Protein AF-A0ABD1E8Z6-F1 (afdb_monomer_lite)

Structure (mmCIF, N/CA/C/O backbone):
data_AF-A0ABD1E8Z6-F1
#
_entry.id   AF-A0ABD1E8Z6-F1
#
loop_
_atom_site.group_PDB
_atom_site.id
_atom_site.type_symbol
_atom_site.label_atom_id
_atom_site.label_alt_id
_atom_site.label_comp_id
_atom_site.label_asym_id
_atom_site.label_entity_id
_atom_site.label_seq_id
_atom_site.pdbx_PDB_ins_code
_atom_site.Cartn_x
_atom_site.Cartn_y
_atom_site.Cartn_z
_atom_site.occupancy
_atom_site.B_iso_or_equiv
_atom_site.auth_seq_id
_atom_site.auth_comp_id
_atom_site.auth_asym_id
_atom_site.auth_atom_id
_atom_site.pdbx_PDB_model_num
ATOM 1 N N . MET A 1 1 ? 52.834 -21.855 -64.827 1.00 45.47 1 MET A N 1
ATOM 2 C CA . MET A 1 1 ? 51.476 -21.610 -65.352 1.00 45.47 1 MET A CA 1
ATOM 3 C C . MET A 1 1 ? 50.946 -22.934 -65.862 1.00 45.47 1 MET A C 1
ATOM 5 O O . MET A 1 1 ? 51.577 -23.510 -66.739 1.00 45.47 1 MET A O 1
ATOM 9 N N . ASP A 1 2 ? 49.875 -23.459 -65.272 1.00 60.38 2 ASP A N 1
ATOM 10 C CA . ASP A 1 2 ? 49.146 -24.577 -65.870 1.00 60.38 2 ASP A CA 1
ATOM 11 C C . ASP A 1 2 ? 48.240 -24.052 -66.997 1.00 60.38 2 ASP A C 1
ATOM 13 O O . ASP A 1 2 ? 47.971 -22.852 -67.097 1.00 60.38 2 ASP A O 1
ATOM 17 N N . LYS A 1 3 ? 47.804 -24.939 -67.897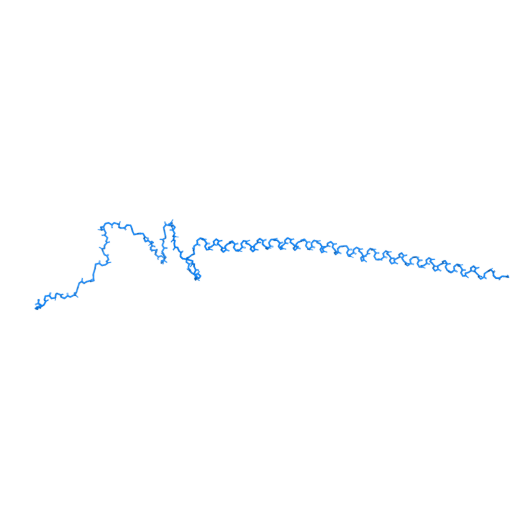 1.00 55.09 3 LYS A N 1
ATOM 18 C CA . LYS A 1 3 ? 47.083 -24.590 -69.138 1.00 55.09 3 LYS A CA 1
ATOM 19 C C . LYS A 1 3 ? 45.692 -23.956 -68.920 1.00 55.09 3 LYS A C 1
ATOM 21 O O . LYS A 1 3 ? 44.982 -23.732 -69.893 1.00 55.09 3 LYS A O 1
ATOM 26 N N . PHE A 1 4 ? 45.322 -23.636 -67.678 1.00 59.12 4 PHE A N 1
ATOM 27 C CA . PHE A 1 4 ? 44.092 -22.923 -67.318 1.00 59.12 4 PHE A CA 1
ATOM 28 C C . PHE A 1 4 ? 44.332 -21.629 -66.530 1.00 59.12 4 PHE A C 1
ATOM 30 O O . PHE A 1 4 ? 43.375 -21.028 -66.047 1.00 59.12 4 PHE A O 1
ATOM 37 N N . GLY A 1 5 ? 45.583 -21.168 -66.418 1.00 53.75 5 GLY A N 1
ATOM 38 C CA . GLY A 1 5 ? 45.885 -19.820 -65.936 1.00 53.75 5 GLY A CA 1
ATOM 39 C C . GLY A 1 5 ? 45.387 -19.519 -64.520 1.00 53.75 5 GLY A C 1
ATOM 40 O O . GLY A 1 5 ? 45.146 -18.356 -64.202 1.00 53.75 5 GLY A O 1
ATOM 41 N N . ARG A 1 6 ? 45.227 -20.527 -63.654 1.00 60.25 6 ARG A N 1
ATOM 42 C CA . ARG A 1 6 ? 44.850 -20.294 -62.256 1.00 60.25 6 ARG A CA 1
ATOM 43 C C . ARG A 1 6 ? 46.112 -20.209 -61.408 1.00 60.25 6 ARG A C 1
ATOM 45 O O . ARG A 1 6 ? 46.718 -21.214 -61.058 1.00 60.25 6 ARG A O 1
ATOM 52 N N . SER A 1 7 ? 46.519 -18.987 -61.076 1.00 56.97 7 SER A N 1
ATOM 53 C CA . SER A 1 7 ? 47.510 -18.748 -60.026 1.00 56.97 7 SER A CA 1
ATOM 54 C C . SER A 1 7 ? 46.963 -19.233 -58.680 1.00 56.97 7 SER A C 1
ATOM 56 O O . SER A 1 7 ? 45.848 -18.873 -58.300 1.00 56.97 7 SER A O 1
ATOM 58 N N . SER A 1 8 ? 47.754 -20.036 -57.972 1.00 56.75 8 SER A N 1
ATOM 59 C CA . SER A 1 8 ? 47.494 -20.576 -56.637 1.00 56.75 8 SER A CA 1
ATOM 60 C C . SER A 1 8 ? 46.891 -19.529 -55.688 1.00 56.75 8 SER A C 1
ATOM 62 O O . SER A 1 8 ? 47.470 -18.468 -55.463 1.00 56.75 8 SER A O 1
ATOM 64 N N . LEU A 1 9 ? 45.725 -19.833 -55.112 1.00 52.41 9 LEU A N 1
ATOM 65 C CA . LEU A 1 9 ? 45.072 -19.044 -54.063 1.00 52.41 9 LEU A CA 1
ATOM 66 C C . LEU A 1 9 ? 45.880 -19.135 -52.757 1.00 52.41 9 LEU A C 1
ATOM 68 O O . LEU A 1 9 ? 45.518 -19.875 -51.849 1.00 52.41 9 LEU A O 1
ATOM 72 N N . SER A 1 10 ? 46.978 -18.389 -52.645 1.00 56.78 10 SER A N 1
ATOM 73 C CA . SER A 1 10 ? 47.757 -18.292 -51.400 1.00 56.78 10 SER A CA 1
ATOM 74 C C . SER A 1 10 ? 47.937 -16.859 -50.890 1.00 56.78 10 SER A C 1
ATOM 76 O O . SER A 1 10 ? 48.903 -16.577 -50.187 1.00 56.78 10 SER A O 1
ATOM 78 N N . SER A 1 11 ? 47.034 -15.917 -51.199 1.00 54.50 11 SER A N 1
ATOM 79 C CA . SER A 1 11 ? 47.189 -14.525 -50.715 1.00 54.50 11 SER A CA 1
ATOM 80 C C . SER A 1 11 ? 45.908 -13.758 -50.360 1.00 54.50 11 SER A C 1
ATOM 82 O O . SER A 1 11 ? 45.947 -12.538 -50.257 1.00 54.50 11 SER A O 1
ATOM 84 N N . VAL A 1 12 ? 44.771 -14.413 -50.097 1.00 56.03 12 VAL A N 1
ATOM 85 C CA . VAL A 1 12 ? 43.527 -13.673 -49.759 1.00 56.03 12 VAL A CA 1
ATOM 86 C C . VAL A 1 12 ? 43.432 -13.254 -48.279 1.00 56.03 12 VAL A C 1
ATOM 88 O O . VAL A 1 12 ? 42.499 -12.559 -47.889 1.00 56.03 12 VAL A O 1
ATOM 91 N N . ASN A 1 13 ? 44.413 -13.570 -47.431 1.00 56.59 13 ASN A N 1
ATOM 92 C CA . ASN A 1 13 ? 44.357 -13.190 -46.018 1.00 56.59 13 ASN A CA 1
ATOM 93 C C . ASN A 1 13 ? 45.409 -12.143 -45.646 1.00 56.59 13 ASN A C 1
ATOM 95 O O . ASN A 1 13 ? 46.430 -12.513 -45.084 1.00 56.59 13 ASN A O 1
ATOM 99 N N . ASN A 1 14 ? 45.162 -10.860 -45.952 1.00 50.03 14 ASN A N 1
ATOM 100 C CA . ASN A 1 14 ? 45.800 -9.744 -45.223 1.00 50.03 14 ASN A CA 1
ATOM 101 C C . ASN A 1 14 ? 45.118 -8.359 -45.332 1.00 50.03 14 ASN A C 1
ATOM 103 O O . ASN A 1 14 ? 45.568 -7.425 -44.678 1.00 50.03 14 ASN A O 1
ATOM 107 N N . ASN A 1 15 ? 43.999 -8.191 -46.054 1.00 53.03 15 ASN A N 1
ATOM 108 C CA . ASN A 1 15 ? 43.434 -6.847 -46.301 1.00 53.03 15 ASN A CA 1
ATOM 109 C C . ASN A 1 15 ? 42.216 -6.427 -45.456 1.00 53.03 15 ASN A C 1
ATOM 111 O O . ASN A 1 15 ? 41.642 -5.374 -45.710 1.00 53.03 15 ASN A O 1
ATOM 115 N N . ARG A 1 16 ? 41.828 -7.169 -44.410 1.00 54.94 16 ARG A N 1
ATOM 116 C CA . ARG A 1 16 ? 40.722 -6.748 -43.516 1.00 54.94 16 ARG A CA 1
ATOM 117 C C . ARG A 1 16 ? 41.146 -5.970 -42.263 1.00 54.94 16 ARG A C 1
ATOM 119 O O . ARG A 1 16 ? 40.305 -5.728 -41.407 1.00 54.94 16 ARG A O 1
ATOM 126 N N . ARG A 1 17 ? 42.418 -5.566 -42.135 1.00 54.47 17 ARG A N 1
ATOM 127 C CA . ARG A 1 17 ? 42.904 -4.811 -40.956 1.00 54.47 17 ARG A CA 1
ATOM 128 C C . ARG A 1 17 ? 43.643 -3.497 -41.252 1.00 54.47 17 ARG A C 1
ATOM 130 O O . ARG A 1 17 ? 44.177 -2.916 -40.320 1.00 54.47 17 ARG A O 1
ATOM 137 N N . ASN A 1 18 ? 43.658 -3.003 -42.494 1.00 52.00 18 ASN A N 1
ATOM 138 C CA . ASN A 1 18 ? 44.360 -1.756 -42.850 1.00 52.00 18 ASN A CA 1
ATOM 139 C C . ASN A 1 18 ? 43.566 -0.848 -43.806 1.00 52.00 18 ASN A C 1
ATOM 141 O O . ASN A 1 18 ? 44.107 -0.305 -44.761 1.00 52.00 18 ASN A O 1
ATOM 145 N N . ILE A 1 19 ? 42.279 -0.628 -43.525 1.00 55.06 19 ILE A N 1
ATOM 146 C CA . ILE A 1 19 ? 41.528 0.493 -44.114 1.00 55.06 19 ILE A CA 1
ATOM 147 C C . ILE A 1 19 ? 41.508 1.639 -43.094 1.00 55.06 19 ILE A C 1
ATOM 149 O O . ILE A 1 19 ? 40.468 2.024 -42.570 1.00 55.06 19 ILE A O 1
ATOM 153 N N . LYS A 1 20 ? 42.691 2.154 -42.748 1.00 53.50 20 LYS A N 1
ATOM 154 C CA . LYS A 1 20 ? 42.808 3.494 -42.167 1.00 53.50 20 LYS A CA 1
ATOM 155 C C . LYS A 1 20 ? 43.024 4.451 -43.337 1.00 53.50 20 LYS A C 1
ATOM 157 O O . LYS A 1 20 ? 44.016 4.317 -44.041 1.00 53.50 20 LYS A O 1
ATOM 162 N N . SER A 1 21 ? 42.114 5.417 -43.482 1.00 59.81 21 SER A N 1
ATOM 163 C CA . SER A 1 21 ? 42.208 6.602 -44.349 1.00 59.81 21 SER A CA 1
ATOM 164 C C . SER A 1 21 ? 41.889 6.428 -45.840 1.00 59.81 21 SER A C 1
ATOM 166 O O . SER A 1 21 ? 42.813 6.402 -46.640 1.00 59.81 21 SER A O 1
ATOM 168 N N . VAL A 1 22 ? 40.601 6.484 -46.215 1.00 48.91 22 VAL A N 1
ATOM 169 C CA . VAL A 1 22 ? 40.095 7.415 -47.254 1.00 48.91 22 VAL A CA 1
ATOM 170 C C . VAL A 1 22 ? 38.607 7.676 -46.944 1.00 48.91 22 VAL A C 1
ATOM 172 O O . VAL A 1 22 ? 37.793 6.769 -47.063 1.00 48.91 22 VAL A O 1
ATOM 175 N N . TYR A 1 23 ? 38.276 8.896 -46.509 1.00 47.94 23 TYR A N 1
ATOM 176 C CA . TYR A 1 23 ? 36.991 9.336 -45.931 1.00 47.94 23 TYR A CA 1
ATOM 177 C C . TYR A 1 23 ? 36.655 8.678 -44.586 1.00 47.94 23 TYR A C 1
ATOM 179 O O . TYR A 1 23 ? 36.323 7.499 -44.506 1.00 47.94 23 TYR A O 1
ATOM 187 N N . ALA A 1 24 ? 36.702 9.458 -43.503 1.00 53.75 24 ALA A N 1
ATOM 188 C CA . ALA A 1 24 ? 35.975 9.097 -42.296 1.00 53.75 24 ALA A CA 1
ATOM 189 C C . ALA A 1 24 ? 34.491 9.071 -42.677 1.00 53.75 24 ALA A C 1
ATOM 191 O O . ALA A 1 24 ? 33.850 10.115 -42.725 1.00 53.75 24 ALA A O 1
ATOM 192 N N . ILE A 1 25 ? 33.968 7.903 -43.049 1.00 55.91 25 ILE A N 1
ATOM 193 C CA . ILE A 1 25 ? 32.528 7.698 -43.117 1.00 55.91 25 ILE A CA 1
ATOM 194 C C . ILE A 1 25 ? 32.081 7.882 -41.668 1.00 55.91 25 ILE A C 1
ATOM 196 O O . ILE A 1 25 ? 32.515 7.084 -40.834 1.00 55.91 25 ILE A O 1
ATOM 200 N N . PRO A 1 26 ? 31.306 8.925 -41.318 1.00 56.44 26 PRO A N 1
ATOM 201 C CA . PRO A 1 26 ? 30.710 8.984 -39.999 1.00 56.44 26 PRO A CA 1
ATOM 202 C C . PRO A 1 26 ? 29.811 7.759 -39.898 1.00 56.44 26 PRO A C 1
ATOM 204 O O . PRO A 1 26 ? 28.753 7.671 -40.522 1.00 56.44 26 PRO A O 1
ATOM 207 N N . THR A 1 27 ? 30.287 6.741 -39.197 1.00 59.34 27 THR A N 1
ATOM 208 C CA . THR A 1 27 ? 29.482 5.572 -38.927 1.00 59.34 27 THR A CA 1
ATOM 209 C C . THR A 1 27 ? 28.486 6.020 -37.869 1.00 59.34 27 THR A C 1
ATOM 211 O O . THR A 1 27 ? 28.872 6.361 -36.753 1.00 59.34 27 THR A O 1
ATOM 214 N N . ASN A 1 28 ? 27.192 6.028 -38.201 1.00 69.44 28 ASN A N 1
ATOM 215 C CA . ASN A 1 28 ? 26.099 6.215 -37.233 1.00 69.44 28 ASN A CA 1
ATOM 216 C C . ASN A 1 28 ? 25.970 4.995 -36.294 1.00 69.44 28 ASN A C 1
ATOM 218 O O . ASN A 1 28 ? 24.876 4.557 -35.951 1.00 69.44 28 ASN A O 1
ATOM 222 N N . THR A 1 29 ? 27.099 4.401 -35.931 1.00 76.00 29 THR A N 1
ATOM 223 C CA . THR A 1 29 ? 27.234 3.231 -35.082 1.00 76.00 29 THR A CA 1
ATOM 224 C C . THR A 1 29 ? 27.542 3.689 -33.667 1.00 76.00 29 THR A C 1
ATOM 226 O O . THR A 1 29 ? 28.196 4.713 -33.461 1.00 76.00 29 THR A O 1
ATOM 229 N N . LEU A 1 30 ? 27.092 2.908 -32.693 1.00 86.00 30 LEU A N 1
ATOM 230 C CA . LEU A 1 30 ? 27.535 3.051 -31.311 1.00 86.00 30 LEU A CA 1
ATOM 231 C C . LEU A 1 30 ? 29.013 2.653 -31.224 1.00 86.00 30 LEU A C 1
ATOM 233 O O . LEU A 1 30 ? 29.443 1.732 -31.930 1.00 86.00 30 LEU A O 1
ATOM 237 N N . SER A 1 31 ? 29.790 3.343 -30.393 1.00 87.69 31 SER A N 1
ATOM 238 C CA . SER A 1 31 ? 31.159 2.920 -30.100 1.00 87.69 31 SER A CA 1
ATOM 239 C C . SER A 1 31 ? 31.125 1.695 -29.183 1.00 87.69 31 SER A C 1
ATOM 241 O O . SER A 1 31 ? 30.151 1.458 -28.473 1.00 87.69 31 SER A O 1
ATOM 243 N N . TYR A 1 32 ? 32.148 0.845 -29.253 1.00 87.31 32 TYR A N 1
ATOM 244 C CA . TYR A 1 32 ? 32.263 -0.337 -28.397 1.00 87.31 32 TYR A CA 1
ATOM 245 C C . TYR A 1 32 ? 33.355 -0.077 -27.365 1.00 87.31 32 TYR A C 1
ATOM 247 O O . TYR A 1 32 ? 34.516 0.113 -27.730 1.00 87.31 32 TYR A O 1
ATOM 255 N N . GLY A 1 33 ? 32.968 -0.015 -26.095 1.00 85.06 33 GLY A N 1
ATOM 256 C CA . GLY A 1 33 ? 33.867 0.255 -24.985 1.00 85.06 33 GLY A CA 1
ATOM 257 C C . GLY A 1 33 ? 34.757 -0.941 -24.653 1.00 85.06 33 GLY A C 1
ATOM 258 O O . GLY A 1 33 ? 34.396 -2.099 -24.867 1.00 85.06 33 GLY A O 1
ATOM 259 N N . GLU A 1 34 ? 35.917 -0.668 -24.053 1.00 88.19 34 GLU A N 1
ATOM 260 C CA . GLU A 1 34 ? 36.848 -1.703 -23.565 1.00 88.19 34 GLU A CA 1
ATOM 261 C C . GLU A 1 34 ? 36.229 -2.597 -22.472 1.00 88.19 34 GLU A C 1
ATOM 263 O O . GLU A 1 34 ? 36.693 -3.706 -22.222 1.00 88.19 34 GLU A O 1
ATOM 268 N N . ASN A 1 35 ? 35.138 -2.137 -21.858 1.00 88.38 35 ASN A N 1
ATOM 269 C CA . ASN A 1 35 ? 34.326 -2.860 -20.880 1.00 88.38 35 ASN A CA 1
ATOM 270 C C . ASN A 1 35 ? 33.317 -3.847 -21.504 1.00 88.38 35 ASN A C 1
ATOM 272 O O . ASN A 1 35 ? 32.580 -4.502 -20.770 1.00 88.38 35 ASN A O 1
ATOM 276 N N . GLY A 1 36 ? 33.267 -3.951 -22.835 1.00 89.81 36 GLY A N 1
ATOM 277 C CA . GLY A 1 36 ? 32.372 -4.857 -23.551 1.00 89.81 36 GLY A CA 1
ATOM 278 C C . GLY A 1 36 ? 30.951 -4.332 -23.776 1.00 89.81 36 GLY A C 1
ATOM 279 O O . GLY A 1 36 ? 30.091 -5.091 -24.222 1.00 89.81 36 GLY A O 1
ATOM 280 N N . TYR A 1 37 ? 30.690 -3.055 -23.485 1.00 90.88 37 TYR A N 1
ATOM 281 C CA . TYR A 1 37 ? 29.389 -2.420 -23.704 1.00 90.88 37 TYR A CA 1
ATOM 282 C C . TYR A 1 37 ? 29.411 -1.487 -24.916 1.00 90.88 37 TYR A C 1
ATOM 284 O O . TYR A 1 37 ? 30.445 -0.924 -25.272 1.00 90.88 37 TYR A O 1
ATOM 292 N N . TYR A 1 38 ? 28.248 -1.289 -25.535 1.00 91.69 38 TYR A N 1
ATOM 293 C CA . TYR A 1 38 ? 28.071 -0.230 -26.525 1.00 91.69 38 TYR A CA 1
ATOM 294 C C . TYR A 1 38 ? 27.870 1.118 -25.825 1.00 91.69 38 TYR A C 1
ATOM 296 O O . TYR A 1 38 ? 27.034 1.228 -24.928 1.00 91.69 38 TYR A O 1
ATOM 304 N N . ASP A 1 39 ? 28.609 2.134 -26.257 1.00 89.69 39 ASP A N 1
ATOM 305 C CA . ASP A 1 39 ? 28.517 3.506 -25.775 1.00 89.69 39 ASP A CA 1
ATOM 306 C C . ASP A 1 39 ? 27.742 4.370 -26.785 1.00 89.69 39 ASP A C 1
ATOM 308 O O . ASP A 1 39 ? 28.006 4.379 -27.993 1.00 89.69 39 ASP A O 1
ATOM 312 N N . ALA A 1 40 ? 26.731 5.074 -26.275 1.00 90.25 40 ALA A N 1
ATOM 313 C CA . ALA A 1 40 ? 25.916 6.006 -27.043 1.00 90.25 40 ALA A CA 1
ATOM 314 C C . ALA A 1 40 ? 26.523 7.412 -27.119 1.00 90.25 40 ALA A C 1
ATOM 316 O O . ALA A 1 40 ? 25.980 8.262 -27.821 1.00 90.25 40 ALA A O 1
ATOM 317 N N . GLU A 1 41 ? 27.630 7.676 -26.421 1.00 90.44 41 GLU A N 1
ATOM 318 C CA . GLU A 1 41 ? 28.337 8.960 -26.407 1.00 90.44 41 GLU A CA 1
ATOM 319 C C . GLU A 1 41 ? 27.383 10.121 -26.090 1.00 90.44 41 GLU A C 1
ATOM 321 O O . GLU A 1 41 ? 27.350 11.144 -26.774 1.00 90.44 41 GLU A O 1
ATOM 326 N N . ASN A 1 42 ? 26.547 9.920 -25.062 1.00 90.69 42 ASN A N 1
ATOM 327 C CA . ASN A 1 42 ? 25.522 10.867 -24.610 1.00 90.69 42 ASN A CA 1
ATOM 328 C C . ASN A 1 42 ? 24.442 11.207 -25.666 1.00 90.69 42 ASN A C 1
ATOM 330 O O . ASN A 1 42 ? 23.788 12.249 -25.591 1.00 90.69 42 ASN A O 1
ATOM 334 N N . ARG A 1 43 ? 24.236 10.337 -26.662 1.00 89.81 43 ARG A N 1
ATOM 335 C CA . ARG A 1 43 ? 23.153 10.455 -27.648 1.00 89.81 43 ARG A CA 1
ATOM 336 C C . ARG A 1 43 ? 21.922 9.673 -27.200 1.00 89.81 43 ARG A C 1
ATOM 338 O O . ARG A 1 43 ? 22.020 8.621 -26.571 1.00 89.81 43 ARG A O 1
ATOM 345 N N . SER A 1 44 ? 20.744 10.173 -27.560 1.00 93.12 44 SER A N 1
ATOM 346 C CA . SER A 1 44 ? 19.491 9.450 -27.359 1.00 93.12 44 SER A CA 1
ATOM 347 C C . SER A 1 44 ? 19.396 8.242 -28.295 1.00 93.12 44 SER A C 1
ATOM 349 O O . SER A 1 44 ? 19.768 8.309 -29.466 1.00 93.12 44 SER A O 1
ATOM 351 N N . ILE A 1 45 ? 18.853 7.137 -27.780 1.00 92.25 45 ILE A N 1
ATOM 352 C CA . ILE A 1 45 ? 18.528 5.944 -28.567 1.00 92.25 45 ILE A CA 1
ATOM 353 C C . ILE A 1 45 ? 17.014 5.930 -28.777 1.00 92.25 45 ILE A C 1
ATOM 355 O O . ILE A 1 45 ? 16.244 5.858 -27.819 1.00 92.25 45 ILE A O 1
ATOM 359 N N . CYS A 1 46 ? 16.582 6.037 -30.031 1.00 92.50 46 CYS A N 1
ATOM 360 C CA . CYS A 1 46 ? 15.172 6.041 -30.415 1.00 92.50 46 CYS A CA 1
ATOM 361 C C . CYS A 1 46 ? 14.757 4.718 -31.079 1.00 92.50 46 CYS A C 1
ATOM 363 O O . CYS A 1 46 ? 15.596 3.886 -31.417 1.00 92.50 46 CYS A O 1
ATOM 365 N N . ASN A 1 47 ? 13.443 4.531 -31.263 1.00 94.56 47 ASN A N 1
ATOM 366 C CA . ASN A 1 47 ? 12.840 3.358 -31.915 1.00 94.56 47 ASN A CA 1
ATOM 367 C C . ASN A 1 47 ? 13.155 2.009 -31.241 1.00 94.56 47 ASN A C 1
ATOM 369 O O . ASN A 1 47 ? 13.199 0.972 -31.903 1.00 94.56 47 ASN A O 1
ATOM 373 N N . LEU A 1 48 ? 13.357 2.010 -29.921 1.00 96.00 48 LEU A N 1
ATOM 374 C CA . LEU A 1 48 ? 13.405 0.777 -29.141 1.00 96.00 48 LEU A CA 1
ATOM 375 C C . LEU A 1 48 ? 12.023 0.116 -29.136 1.00 96.00 48 LEU A C 1
ATOM 377 O O . LEU A 1 48 ? 11.000 0.790 -29.001 1.00 96.00 48 LEU A O 1
ATOM 381 N N . LYS A 1 49 ? 12.002 -1.209 -29.274 1.00 96.81 49 LYS A N 1
ATOM 382 C CA . LYS A 1 49 ? 10.794 -2.002 -29.047 1.00 96.81 49 LYS A CA 1
ATOM 383 C C . LYS A 1 49 ? 10.504 -2.071 -27.545 1.00 96.81 49 LYS A C 1
ATOM 385 O O . LYS A 1 49 ? 11.417 -1.955 -26.732 1.00 96.81 49 LYS A O 1
ATOM 390 N N . GLU A 1 50 ? 9.241 -2.291 -27.196 1.00 96.31 50 GLU A N 1
ATOM 391 C CA . GLU A 1 50 ? 8.843 -2.601 -25.823 1.00 96.31 50 GLU A CA 1
ATOM 392 C C . GLU A 1 50 ? 9.629 -3.809 -25.273 1.00 96.31 50 GLU A C 1
ATOM 394 O O . GLU A 1 50 ? 9.776 -4.809 -25.992 1.00 96.31 50 GLU A O 1
ATOM 399 N N . PRO A 1 51 ? 10.138 -3.725 -24.030 1.00 97.69 51 PRO A N 1
ATOM 400 C CA . PRO A 1 51 ? 10.931 -4.787 -23.426 1.00 97.69 51 PRO A CA 1
ATOM 401 C C . PRO A 1 51 ? 10.062 -6.022 -23.146 1.00 97.69 51 PRO A C 1
ATOM 403 O O . PRO A 1 51 ? 8.923 -5.907 -22.691 1.00 97.69 51 PRO A O 1
ATOM 406 N N . VAL A 1 52 ? 10.603 -7.216 -23.393 1.00 97.25 52 VAL A N 1
ATOM 407 C CA . VAL A 1 52 ? 9.933 -8.506 -23.132 1.00 97.25 52 VAL A CA 1
ATOM 408 C C . VAL A 1 52 ? 10.640 -9.265 -22.011 1.00 97.25 52 VAL A C 1
ATOM 410 O O . VAL A 1 52 ? 9.997 -9.905 -21.177 1.00 97.25 52 VAL A O 1
ATOM 413 N N . HIS A 1 53 ? 11.967 -9.179 -21.961 1.00 97.44 53 HIS A N 1
ATOM 414 C CA . HIS A 1 53 ? 12.798 -9.806 -20.944 1.00 97.44 53 HIS A CA 1
ATOM 415 C C . HIS A 1 53 ? 13.357 -8.773 -19.962 1.00 97.44 53 HIS A C 1
ATOM 417 O O . HIS A 1 53 ? 13.490 -7.591 -20.264 1.00 97.44 53 HIS A O 1
ATOM 423 N N . LYS A 1 54 ? 13.731 -9.234 -18.762 1.00 95.69 54 LYS A N 1
ATOM 424 C CA . LYS A 1 54 ? 14.233 -8.368 -17.677 1.00 95.69 54 LYS A CA 1
ATOM 425 C C . LYS A 1 54 ? 15.508 -7.592 -18.036 1.00 95.69 54 LYS A C 1
ATOM 427 O O . LYS A 1 54 ? 15.806 -6.602 -17.382 1.00 95.69 54 LYS A O 1
ATOM 432 N N . SER A 1 55 ? 16.270 -8.073 -19.016 1.00 95.12 55 SER A N 1
ATOM 433 C CA . SER A 1 55 ? 17.536 -7.491 -19.470 1.00 95.12 55 SER A CA 1
ATOM 434 C C . SER A 1 55 ? 17.399 -6.605 -20.711 1.00 95.12 55 SER A C 1
ATOM 436 O O . SER A 1 55 ? 18.409 -6.120 -21.213 1.00 95.12 55 SER A O 1
ATOM 438 N N . ASP A 1 56 ? 16.187 -6.423 -21.236 1.00 97.19 56 ASP A N 1
ATOM 439 C CA . ASP A 1 56 ? 15.973 -5.613 -22.432 1.00 97.19 56 ASP A CA 1
ATOM 440 C C . ASP A 1 56 ? 16.094 -4.118 -22.108 1.00 97.19 56 ASP A C 1
ATOM 442 O O . ASP A 1 56 ? 15.658 -3.640 -21.055 1.00 97.19 56 ASP A O 1
ATOM 446 N N . ALA A 1 57 ? 16.639 -3.348 -23.052 1.00 96.19 57 ALA A N 1
ATOM 447 C CA . ALA A 1 57 ? 16.574 -1.895 -22.984 1.00 96.19 57 ALA A CA 1
ATOM 448 C C . ALA A 1 57 ? 15.105 -1.443 -23.042 1.00 96.19 57 ALA A C 1
ATOM 450 O O . ALA A 1 57 ? 14.341 -1.888 -23.895 1.00 96.19 57 ALA A O 1
ATOM 451 N N . SER A 1 58 ? 14.710 -0.554 -22.133 1.00 97.50 58 SER A N 1
ATOM 452 C CA . SER A 1 58 ? 13.325 -0.088 -22.012 1.00 97.50 58 SER A CA 1
ATOM 453 C C . SER A 1 58 ? 13.137 1.297 -22.630 1.00 97.50 58 SER A C 1
ATOM 455 O O . SER A 1 58 ? 14.015 2.156 -22.532 1.00 97.50 58 SER A O 1
ATOM 457 N N . THR A 1 59 ? 11.969 1.544 -23.228 1.00 97.69 59 THR A N 1
ATOM 458 C CA . THR A 1 59 ? 11.572 2.895 -23.651 1.00 97.69 59 THR A CA 1
ATOM 459 C C . THR A 1 59 ? 11.242 3.755 -22.426 1.00 97.69 59 THR A C 1
ATOM 461 O O . THR A 1 59 ? 10.824 3.246 -21.382 1.00 97.69 59 THR A O 1
ATOM 464 N N . LYS A 1 60 ? 11.361 5.085 -22.545 1.00 96.56 60 LYS A N 1
ATOM 465 C CA . LYS A 1 60 ? 10.889 5.999 -21.490 1.00 96.56 60 LYS A CA 1
ATOM 466 C C . LYS A 1 60 ? 9.385 5.825 -21.236 1.00 96.56 60 LYS A C 1
ATOM 468 O O . LYS A 1 60 ? 8.962 5.789 -20.088 1.00 96.56 60 LYS A O 1
ATOM 473 N N . ALA A 1 61 ? 8.599 5.669 -22.303 1.00 96.75 61 ALA A N 1
ATOM 474 C CA . ALA A 1 61 ? 7.152 5.486 -22.219 1.00 96.75 61 ALA A CA 1
ATOM 475 C C . ALA A 1 61 ? 6.768 4.234 -21.412 1.00 96.75 61 ALA A C 1
ATOM 477 O O . ALA A 1 61 ? 5.870 4.302 -20.573 1.00 96.75 61 ALA A O 1
ATOM 478 N N . TYR A 1 62 ? 7.487 3.124 -21.609 1.00 96.94 62 TYR A N 1
ATOM 479 C CA . TYR A 1 62 ? 7.308 1.910 -20.819 1.00 96.94 62 TYR A CA 1
ATOM 480 C C . TYR A 1 62 ? 7.524 2.182 -19.329 1.00 96.94 62 TYR A C 1
ATOM 482 O O . TYR A 1 62 ? 6.636 1.921 -18.516 1.00 96.94 62 TYR A O 1
ATOM 490 N N . VAL A 1 63 ? 8.671 2.767 -18.972 1.00 96.75 63 VAL A N 1
ATOM 491 C CA . VAL A 1 63 ? 9.025 3.054 -17.573 1.00 96.75 63 VAL A CA 1
ATOM 492 C C . VAL A 1 63 ? 8.028 4.025 -16.935 1.00 96.75 63 VAL A C 1
ATOM 494 O O . VAL A 1 63 ? 7.541 3.761 -15.836 1.00 96.75 63 VAL A O 1
ATOM 497 N N . ASP A 1 64 ? 7.654 5.098 -17.636 1.00 97.44 64 ASP A N 1
ATOM 498 C CA . ASP A 1 64 ? 6.667 6.074 -17.161 1.00 97.44 64 ASP A CA 1
ATOM 499 C C . ASP A 1 64 ? 5.298 5.418 -16.900 1.00 97.44 64 ASP A C 1
ATOM 501 O O . ASP A 1 64 ? 4.636 5.732 -15.909 1.00 97.44 64 ASP A O 1
ATOM 505 N N . SER A 1 65 ? 4.863 4.490 -17.762 1.00 96.31 65 SER A N 1
ATOM 506 C CA . SER A 1 65 ? 3.585 3.784 -17.587 1.00 96.31 65 SER A CA 1
ATOM 507 C C . SER A 1 65 ? 3.568 2.935 -16.312 1.00 96.31 65 SER A C 1
ATOM 509 O O . SER A 1 65 ? 2.593 2.968 -15.560 1.00 96.31 65 SER A O 1
ATOM 511 N N . LYS A 1 66 ? 4.681 2.253 -16.014 1.00 95.50 66 LYS A N 1
ATOM 512 C CA . LYS A 1 66 ? 4.848 1.467 -14.787 1.00 95.50 66 LYS A CA 1
ATOM 513 C C . LYS A 1 66 ? 4.937 2.341 -13.551 1.00 95.50 66 LYS A C 1
ATOM 515 O O . LYS A 1 66 ? 4.328 2.017 -12.535 1.00 95.50 66 LYS A O 1
ATOM 520 N N . LEU A 1 67 ? 5.599 3.489 -13.652 1.00 96.06 67 LEU A N 1
ATOM 521 C CA . LEU A 1 67 ? 5.623 4.459 -12.564 1.00 96.06 67 LEU A CA 1
ATOM 522 C C . LEU A 1 67 ? 4.220 5.009 -12.263 1.00 96.06 67 LEU A C 1
ATOM 524 O O . LEU A 1 67 ? 3.843 5.125 -11.101 1.00 96.06 67 LEU A O 1
ATOM 528 N N . LYS A 1 68 ? 3.414 5.286 -13.293 1.00 96.06 68 LYS A N 1
ATOM 529 C CA . LYS A 1 68 ? 2.029 5.749 -13.124 1.00 96.06 68 LYS A CA 1
ATOM 530 C C . LYS A 1 68 ? 1.139 4.702 -12.446 1.00 96.06 68 LYS A C 1
ATOM 532 O O . LYS A 1 68 ? 0.308 5.057 -11.612 1.00 96.06 68 LYS A O 1
ATOM 537 N N . GLU A 1 69 ? 1.303 3.423 -12.794 1.00 94.56 69 GLU A N 1
ATOM 538 C CA . GLU A 1 69 ? 0.618 2.315 -12.112 1.00 94.56 69 GLU A CA 1
ATOM 539 C C . GLU A 1 69 ? 0.959 2.296 -10.611 1.00 94.56 69 GLU A C 1
ATOM 541 O O . GLU A 1 69 ? 0.053 2.184 -9.783 1.00 94.56 69 GLU A O 1
ATOM 546 N N . LEU A 1 70 ? 2.236 2.480 -10.255 1.00 95.62 70 LEU A N 1
ATOM 547 C CA . LEU A 1 70 ? 2.690 2.538 -8.860 1.00 95.62 70 LEU A CA 1
ATOM 548 C C . LEU A 1 70 ? 2.126 3.753 -8.110 1.00 95.62 70 LEU A C 1
ATOM 550 O O . LEU A 1 70 ? 1.572 3.592 -7.025 1.00 95.62 70 LEU A O 1
ATOM 554 N N . GLN A 1 71 ? 2.157 4.941 -8.718 1.00 96.00 71 GLN A N 1
ATOM 555 C CA . GLN A 1 71 ? 1.592 6.162 -8.127 1.00 96.00 71 GLN A CA 1
ATOM 556 C C . GLN A 1 71 ? 0.098 6.023 -7.809 1.00 96.00 71 GLN A C 1
ATOM 558 O O . GLN A 1 71 ? -0.394 6.535 -6.804 1.00 96.00 71 GLN A O 1
ATOM 563 N N . HIS A 1 72 ? -0.658 5.311 -8.651 1.00 93.56 72 HIS A N 1
ATOM 564 C CA . HIS A 1 72 ? -2.076 5.058 -8.386 1.00 93.56 72 HIS A CA 1
ATOM 565 C C . HIS A 1 72 ? -2.296 4.186 -7.145 1.00 93.56 72 HIS A C 1
ATOM 567 O O . HIS A 1 72 ? -3.280 4.367 -6.426 1.00 93.56 72 HIS A O 1
ATOM 573 N N . VAL A 1 73 ? -1.391 3.239 -6.889 1.00 96.44 73 VAL A N 1
ATOM 574 C CA . VAL A 1 73 ? -1.422 2.401 -5.684 1.00 96.44 73 VAL A CA 1
ATOM 575 C C . VAL A 1 73 ? -1.062 3.224 -4.449 1.00 96.44 73 VAL A C 1
ATOM 577 O O . VAL A 1 73 ? -1.770 3.128 -3.448 1.00 96.44 73 VAL A O 1
ATOM 580 N N . GLU A 1 74 ? -0.038 4.075 -4.533 1.00 96.50 74 GLU A N 1
ATOM 581 C CA . GLU A 1 74 ? 0.356 4.987 -3.449 1.00 96.50 74 GLU A CA 1
ATOM 582 C C . GLU A 1 74 ? -0.800 5.914 -3.046 1.00 96.50 74 GLU A C 1
ATOM 584 O O . GLU A 1 74 ? -1.179 5.965 -1.879 1.00 96.50 74 GLU A O 1
ATOM 589 N N . ASN A 1 75 ? -1.479 6.534 -4.015 1.00 95.94 75 ASN A N 1
ATOM 590 C CA . ASN A 1 75 ? -2.635 7.391 -3.734 1.00 95.94 75 ASN A CA 1
ATOM 591 C C . ASN A 1 75 ? -3.780 6.646 -3.0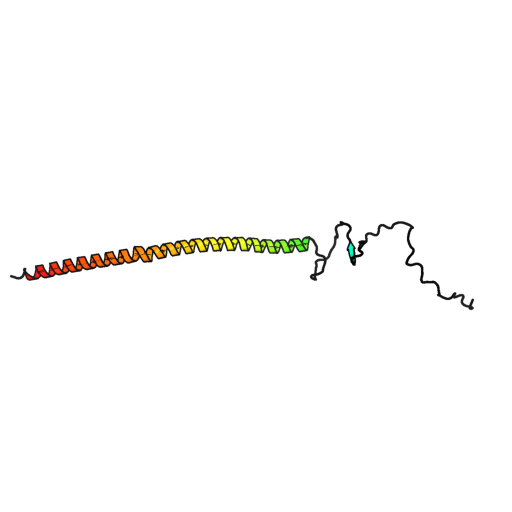21 1.00 95.94 75 ASN A C 1
ATOM 593 O O . ASN A 1 75 ? -4.460 7.208 -2.161 1.00 95.94 75 ASN A O 1
ATOM 597 N N . LYS A 1 76 ? -4.024 5.375 -3.371 1.00 96.62 76 LYS A N 1
ATOM 598 C CA . LYS A 1 76 ? -5.030 4.544 -2.684 1.00 96.62 76 LYS A CA 1
ATOM 599 C C . LYS A 1 76 ? -4.606 4.201 -1.261 1.00 96.62 76 LYS A C 1
ATOM 601 O O . LYS A 1 76 ? -5.459 4.171 -0.374 1.00 96.62 76 LYS A O 1
ATOM 606 N N . LEU A 1 77 ? -3.317 3.942 -1.052 1.00 97.88 77 LEU A N 1
ATOM 607 C CA . LEU A 1 77 ? -2.760 3.659 0.265 1.00 97.88 77 LEU A CA 1
ATOM 608 C C . LEU A 1 77 ? -2.950 4.858 1.202 1.00 97.88 77 LEU A C 1
ATOM 610 O O . LEU A 1 77 ? -3.441 4.683 2.314 1.00 97.88 77 LEU A O 1
ATOM 614 N N . ASP A 1 78 ? -2.688 6.068 0.715 1.00 97.56 78 ASP A N 1
ATOM 615 C CA . ASP A 1 78 ? -2.891 7.311 1.462 1.00 97.56 78 ASP A CA 1
ATOM 616 C C . ASP A 1 78 ? -4.349 7.519 1.900 1.00 97.56 78 ASP A C 1
ATOM 618 O O . ASP A 1 78 ? -4.629 8.008 2.998 1.00 97.56 78 ASP A O 1
ATOM 622 N N . VAL A 1 79 ? -5.315 7.189 1.036 1.00 97.38 79 VAL A N 1
ATOM 623 C CA . VAL A 1 79 ? -6.743 7.270 1.388 1.00 97.38 79 VAL A CA 1
ATOM 624 C C . VAL A 1 79 ? -7.078 6.252 2.475 1.00 97.38 79 VAL A C 1
ATOM 626 O O . VAL A 1 79 ? -7.708 6.617 3.467 1.00 97.38 79 VAL A O 1
ATOM 629 N N . LEU A 1 80 ? -6.617 5.006 2.329 1.00 98.25 80 LEU A N 1
ATOM 630 C CA . LEU A 1 80 ? -6.851 3.948 3.314 1.00 98.25 80 LEU A CA 1
ATOM 631 C C . LEU A 1 80 ? -6.261 4.297 4.683 1.00 98.25 80 LEU A C 1
ATOM 633 O O . LEU A 1 80 ? -6.938 4.123 5.693 1.00 98.25 80 LEU A O 1
ATOM 637 N N . GLN A 1 81 ? -5.045 4.841 4.722 1.00 98.44 81 GLN A N 1
ATOM 638 C CA . GLN A 1 81 ? -4.407 5.284 5.963 1.00 98.44 81 GLN A CA 1
ATOM 639 C C . GLN A 1 81 ? -5.222 6.374 6.666 1.00 98.44 81 GLN A C 1
ATOM 641 O O . GLN A 1 81 ? -5.460 6.283 7.869 1.00 98.44 81 GLN A O 1
ATOM 646 N N . ARG A 1 82 ? -5.731 7.367 5.921 1.00 98.38 82 ARG A N 1
ATOM 647 C CA . ARG A 1 82 ? -6.621 8.392 6.495 1.00 98.38 82 ARG A CA 1
ATOM 648 C C . ARG A 1 82 ? -7.904 7.784 7.053 1.00 98.38 82 ARG A C 1
ATOM 650 O O . ARG A 1 82 ? -8.337 8.174 8.133 1.00 98.38 82 ARG A O 1
ATOM 657 N N . THR A 1 83 ? -8.516 6.837 6.341 1.00 98.56 83 THR A N 1
ATOM 658 C CA . THR A 1 83 ? -9.731 6.162 6.816 1.00 98.56 83 THR A CA 1
ATOM 659 C C . THR A 1 83 ? -9.471 5.372 8.096 1.00 98.56 83 THR A C 1
ATOM 661 O O . THR A 1 83 ? -10.271 5.466 9.024 1.00 98.56 83 THR A O 1
ATOM 664 N N . ILE A 1 84 ? -8.351 4.648 8.179 1.00 98.69 84 ILE A N 1
ATOM 665 C CA . ILE A 1 84 ? -7.948 3.919 9.390 1.00 98.69 84 ILE A CA 1
ATOM 666 C C . ILE A 1 84 ? -7.789 4.881 10.563 1.00 98.69 84 ILE A C 1
ATOM 668 O O . ILE A 1 84 ? -8.417 4.665 11.593 1.00 98.69 84 ILE A O 1
ATOM 672 N N . GLN A 1 85 ? -7.072 5.991 10.379 1.00 98.69 85 GLN A N 1
ATOM 673 C CA . GLN A 1 85 ? -6.873 6.968 11.449 1.00 98.69 85 GLN A CA 1
ATOM 674 C C . GLN A 1 85 ? -8.196 7.533 11.988 1.00 98.69 85 GLN A C 1
ATOM 676 O O . GLN A 1 85 ? -8.364 7.713 13.194 1.00 98.69 85 GLN A O 1
ATOM 681 N N . ILE A 1 86 ? -9.155 7.816 11.100 1.00 98.62 86 ILE A N 1
ATOM 682 C CA . ILE A 1 86 ? -10.486 8.295 11.500 1.00 98.62 86 ILE A CA 1
ATOM 683 C C . ILE A 1 86 ? -11.225 7.221 12.307 1.00 98.62 86 ILE A C 1
ATOM 685 O O . ILE A 1 86 ? -11.844 7.542 13.322 1.00 98.62 86 ILE A O 1
ATOM 689 N N . MET A 1 87 ? -11.156 5.956 11.878 1.00 98.75 87 MET A N 1
ATOM 690 C CA . MET A 1 87 ? -11.776 4.843 12.601 1.00 98.75 87 MET A CA 1
ATOM 691 C C . MET A 1 87 ? -11.147 4.643 13.979 1.00 98.75 87 MET A C 1
ATOM 693 O O . MET A 1 87 ? -11.883 4.481 14.945 1.00 98.75 87 MET A O 1
ATOM 697 N N . GLU A 1 88 ? -9.821 4.707 14.084 1.00 98.69 88 GLU A N 1
ATOM 698 C CA . GLU A 1 88 ? -9.103 4.615 15.359 1.00 98.69 88 GLU A CA 1
ATOM 699 C C . GLU A 1 88 ? -9.563 5.706 16.328 1.00 98.69 88 GLU A C 1
ATOM 701 O O . GLU A 1 88 ? -9.986 5.402 17.440 1.00 98.69 88 GLU A O 1
ATOM 706 N N . ASN A 1 89 ? -9.609 6.963 15.876 1.00 98.50 89 ASN A N 1
ATOM 707 C CA . ASN A 1 89 ? -10.076 8.080 16.701 1.00 98.50 89 ASN A CA 1
ATOM 708 C C . ASN A 1 89 ? -11.531 7.889 17.168 1.00 98.50 89 ASN A C 1
ATOM 710 O O . ASN A 1 89 ? -11.874 8.191 18.313 1.00 98.50 89 ASN A O 1
ATOM 714 N N . HIS A 1 90 ? -12.403 7.390 16.286 1.00 98.69 90 HIS A N 1
ATOM 715 C CA . HIS A 1 90 ? -13.786 7.071 16.639 1.00 98.69 90 HIS A CA 1
ATOM 716 C C . HIS A 1 90 ? -13.878 5.944 17.672 1.00 98.69 90 HIS A C 1
ATOM 718 O O . HIS A 1 90 ? -14.666 6.059 18.611 1.00 98.69 90 HIS A O 1
ATOM 724 N N . ILE A 1 91 ? -13.085 4.881 17.518 1.00 98.69 91 ILE A N 1
ATOM 725 C CA . ILE A 1 91 ? -13.046 3.756 18.459 1.00 98.69 91 ILE A CA 1
ATOM 726 C C . ILE A 1 91 ? -12.613 4.249 19.838 1.00 98.69 91 ILE A C 1
ATOM 728 O O . ILE A 1 91 ? -13.330 4.005 20.804 1.00 98.69 91 ILE A O 1
ATOM 732 N N . THR A 1 92 ? -11.538 5.034 19.924 1.00 98.62 92 THR A N 1
ATOM 733 C CA . THR A 1 92 ? -11.076 5.608 21.195 1.00 98.62 92 THR A CA 1
ATOM 734 C C . THR A 1 92 ? -12.172 6.427 21.882 1.00 98.62 92 THR A C 1
ATOM 736 O O . THR A 1 92 ? -12.462 6.218 23.058 1.00 98.62 92 THR A O 1
ATOM 739 N N . SER A 1 93 ? -12.873 7.297 21.146 1.00 98.62 93 SER A N 1
ATOM 740 C CA . SER A 1 93 ? -13.985 8.071 21.719 1.00 98.62 93 SER A CA 1
ATOM 741 C C . SER A 1 93 ? -15.143 7.184 22.203 1.00 98.62 93 SER A C 1
ATOM 743 O O . SER A 1 93 ? -15.797 7.480 23.207 1.00 98.62 93 SER A O 1
ATOM 745 N N . MET A 1 94 ? -15.426 6.082 21.504 1.00 98.69 94 MET A N 1
ATOM 746 C CA . MET A 1 94 ? -16.439 5.119 21.937 1.00 98.69 94 MET A CA 1
ATOM 747 C C . MET A 1 94 ? -16.022 4.381 23.211 1.00 98.69 94 MET A C 1
ATOM 749 O O . MET A 1 94 ? -16.857 4.201 24.098 1.00 98.69 94 MET A O 1
ATOM 753 N N . GLU A 1 95 ? -14.755 3.990 23.320 1.00 98.38 95 GLU A N 1
ATOM 754 C CA . GLU A 1 95 ? -14.198 3.331 24.504 1.00 98.38 95 GLU A CA 1
ATOM 755 C C . GLU A 1 95 ? -14.276 4.237 25.737 1.00 98.38 95 GLU A C 1
ATOM 757 O O . GLU A 1 95 ? -14.777 3.811 26.779 1.00 98.38 95 GLU A O 1
ATOM 762 N N . GLU A 1 96 ? -13.902 5.513 25.608 1.00 98.25 96 GLU A N 1
ATOM 763 C CA . GLU A 1 96 ? -14.026 6.508 26.683 1.00 98.25 96 GLU A CA 1
ATOM 764 C C . GLU A 1 96 ? -15.477 6.656 27.162 1.00 98.25 96 GLU A C 1
ATOM 766 O O . GLU A 1 96 ? -15.766 6.668 28.364 1.00 98.25 96 GLU A O 1
ATOM 771 N N . ARG A 1 97 ? -16.429 6.719 26.222 1.00 98.44 97 ARG A N 1
ATOM 772 C CA . ARG A 1 97 ? -17.859 6.817 26.546 1.00 98.44 97 ARG A CA 1
ATOM 773 C C . ARG A 1 97 ? -18.380 5.563 27.242 1.00 98.44 97 ARG A C 1
ATOM 775 O O . ARG A 1 97 ? -19.188 5.686 28.163 1.00 98.44 97 ARG A O 1
ATOM 782 N N . LEU A 1 98 ? -17.955 4.375 26.810 1.00 98.50 98 LEU A N 1
ATOM 783 C CA . LEU A 1 98 ? -18.326 3.111 27.450 1.00 98.50 98 LEU A CA 1
ATOM 784 C C . LEU A 1 98 ? -17.774 3.032 28.874 1.00 98.50 98 LEU A C 1
ATOM 786 O O . LEU A 1 98 ? -18.505 2.649 29.787 1.00 98.50 98 LEU A O 1
ATOM 790 N N . TYR A 1 99 ? -16.531 3.466 29.075 1.00 98.00 99 TYR A N 1
ATOM 791 C CA . TYR A 1 99 ? -15.902 3.512 30.389 1.00 98.00 99 TYR A CA 1
ATOM 792 C C . TYR A 1 99 ? -16.667 4.424 31.359 1.00 98.00 99 TYR A C 1
ATOM 794 O O . TYR A 1 99 ? -17.010 4.005 32.465 1.00 98.00 99 TYR A O 1
ATOM 802 N N . ALA A 1 100 ? -17.036 5.630 30.916 1.00 98.25 100 ALA A N 1
ATOM 803 C CA . ALA A 1 100 ? -17.835 6.558 31.718 1.00 98.25 100 ALA A CA 1
ATOM 804 C C . ALA A 1 100 ? -19.217 5.983 32.086 1.00 98.25 100 ALA A C 1
ATOM 806 O O . ALA A 1 100 ? -19.701 6.147 33.207 1.00 98.25 100 ALA A O 1
ATOM 807 N N . VAL A 1 101 ? -19.872 5.272 31.161 1.00 98.50 101 VAL A N 1
ATOM 808 C CA . VAL A 1 101 ? -21.148 4.598 31.455 1.00 98.50 101 VAL A CA 1
ATOM 809 C C . VAL A 1 101 ? -20.962 3.513 32.516 1.00 98.50 101 VAL A C 1
ATOM 811 O O . VAL A 1 101 ? -21.743 3.465 33.469 1.00 98.50 101 VAL A O 1
ATOM 814 N N . ALA A 1 102 ? -19.940 2.672 32.357 1.00 98.44 102 ALA A N 1
ATOM 815 C CA . ALA A 1 102 ? -19.691 1.528 33.223 1.00 98.44 102 ALA A CA 1
ATOM 816 C C . ALA A 1 102 ? -19.320 1.931 34.655 1.00 98.44 102 ALA A C 1
ATOM 818 O O . ALA A 1 102 ? -19.797 1.309 35.599 1.00 98.44 102 ALA A O 1
ATOM 819 N N . LEU A 1 103 ? -18.489 2.962 34.823 1.00 97.38 103 LEU A N 1
ATOM 820 C CA . LEU A 1 103 ? -17.947 3.309 36.138 1.00 97.38 103 LEU A CA 1
ATOM 821 C C . LEU A 1 103 ? -18.693 4.417 36.869 1.00 97.38 103 LEU A C 1
ATOM 823 O O . LEU A 1 103 ? -18.663 4.451 38.096 1.00 97.38 103 LEU A O 1
ATOM 827 N N . GLU A 1 104 ? -19.355 5.321 36.153 1.00 96.56 104 GLU A N 1
ATOM 828 C CA . GLU A 1 104 ? -20.018 6.459 36.792 1.00 96.56 104 GLU A CA 1
ATOM 829 C C . GLU A 1 104 ? -21.533 6.304 36.745 1.00 96.56 104 GLU A C 1
ATOM 831 O O . GLU A 1 104 ? -22.213 6.365 37.773 1.00 96.56 104 GLU A O 1
ATOM 836 N N . LYS A 1 105 ? -22.079 6.077 35.545 1.00 97.81 105 LYS A N 1
ATOM 837 C CA . LYS A 1 105 ? -23.529 6.150 35.340 1.00 97.81 105 LYS A CA 1
ATOM 838 C C . LYS A 1 105 ? -24.261 4.946 35.918 1.00 97.81 105 LYS A C 1
ATOM 840 O O . LYS A 1 105 ? -25.236 5.141 36.638 1.00 97.81 105 LYS A O 1
ATOM 845 N N . ILE A 1 106 ? -23.805 3.726 35.630 1.00 98.44 106 ILE A N 1
ATOM 846 C CA . ILE A 1 106 ? -24.448 2.504 36.138 1.00 98.44 106 ILE A CA 1
ATOM 847 C C . ILE A 1 106 ? -24.427 2.460 37.677 1.00 98.44 106 ILE A C 1
ATOM 849 O O . ILE A 1 106 ? -25.509 2.374 38.259 1.00 98.44 106 ILE A O 1
ATOM 853 N N . PRO A 1 107 ? -23.279 2.638 38.364 1.00 98.25 107 PRO A N 1
ATOM 854 C CA . PRO A 1 107 ? -23.248 2.600 39.829 1.00 98.25 107 PRO A CA 1
ATOM 855 C C . PRO A 1 107 ? -24.088 3.699 40.488 1.00 98.25 107 PRO A C 1
ATOM 857 O O . PRO A 1 107 ? -24.718 3.478 41.522 1.00 98.25 107 PRO A O 1
ATOM 860 N N . SER A 1 108 ? -24.135 4.895 39.890 1.00 98.25 108 SER A N 1
ATOM 861 C CA . SER A 1 108 ? -24.986 5.984 40.381 1.00 98.25 108 SER A CA 1
ATOM 862 C C . SER A 1 108 ? -26.474 5.623 40.310 1.00 98.25 108 SER A C 1
ATOM 864 O O . SER A 1 108 ? -27.209 5.853 41.275 1.00 98.25 108 SER A O 1
ATOM 866 N N . ILE A 1 109 ? -26.907 5.009 39.204 1.00 98.50 109 ILE A N 1
ATOM 867 C CA . ILE A 1 109 ? -28.284 4.535 39.027 1.00 98.50 109 ILE A CA 1
ATOM 868 C C . ILE A 1 109 ? -28.601 3.419 40.027 1.00 98.50 109 ILE A C 1
ATOM 870 O O . ILE A 1 109 ? -29.630 3.487 40.696 1.00 98.50 109 ILE A O 1
ATOM 874 N N . GLU A 1 110 ? -27.720 2.427 40.178 1.00 98.44 110 GLU A N 1
ATOM 875 C CA . GLU A 1 110 ? -27.897 1.330 41.142 1.00 98.44 110 GLU A CA 1
ATOM 876 C C . GLU A 1 110 ? -28.062 1.852 42.571 1.00 98.44 110 GLU A C 1
ATOM 878 O O . GLU A 1 110 ? -28.981 1.444 43.286 1.00 98.44 110 GLU A O 1
ATOM 883 N N . LYS A 1 111 ? -27.217 2.809 42.972 1.00 98.25 111 LYS A N 1
ATOM 884 C CA . LYS A 1 111 ? -27.330 3.464 44.275 1.00 98.25 111 LYS A CA 1
ATOM 885 C C . LYS A 1 111 ? -28.691 4.142 44.439 1.00 98.25 111 LYS A C 1
ATOM 887 O O . LYS A 1 111 ? -29.365 3.915 45.438 1.00 98.25 111 LYS A O 1
ATOM 892 N N . HIS A 1 112 ? -29.112 4.940 43.459 1.00 98.50 112 HIS A N 1
ATOM 893 C CA . HIS A 1 112 ? -30.378 5.669 43.534 1.00 98.50 112 HIS A CA 1
ATOM 894 C C . HIS A 1 112 ? -31.600 4.738 43.630 1.00 98.50 112 HIS A C 1
ATOM 896 O O . HIS A 1 112 ? -32.533 5.004 44.394 1.00 98.50 112 HIS A O 1
ATOM 902 N N . VAL A 1 113 ? -31.583 3.626 42.890 1.00 98.50 113 VAL A N 1
ATOM 903 C CA . VAL A 1 113 ? -32.622 2.589 42.963 1.00 98.50 113 VAL A CA 1
ATOM 904 C C . VAL A 1 11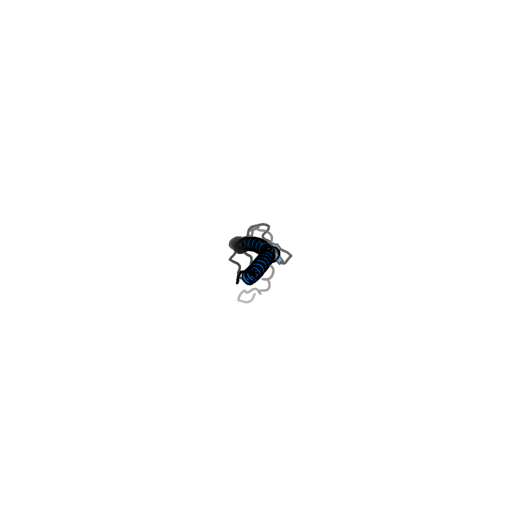3 ? -32.652 1.946 44.351 1.00 98.50 113 VAL A C 1
ATOM 906 O O . VAL A 1 113 ? -33.725 1.819 44.942 1.00 98.50 113 VAL A O 1
ATOM 909 N N . ASN A 1 114 ? -31.491 1.592 44.905 1.00 98.44 114 ASN A N 1
ATOM 910 C CA . ASN A 1 114 ? -31.406 1.016 46.247 1.00 98.44 114 ASN A CA 1
ATOM 911 C C . ASN A 1 114 ? -31.903 1.985 47.327 1.00 98.44 114 ASN A C 1
ATOM 913 O O . ASN A 1 114 ? -32.690 1.587 48.186 1.00 98.44 114 ASN A O 1
ATOM 917 N N . ASP A 1 115 ? -31.509 3.257 47.256 1.00 98.44 115 ASP A N 1
ATOM 918 C CA . ASP A 1 115 ? -31.953 4.293 48.194 1.00 98.44 115 ASP A CA 1
ATOM 919 C C . ASP A 1 115 ? -33.483 4.469 48.147 1.00 98.44 115 ASP A C 1
ATOM 921 O O . ASP A 1 115 ? -34.146 4.529 49.187 1.00 98.44 115 ASP A O 1
ATOM 925 N N . SER A 1 116 ? -34.065 4.461 46.944 1.00 98.50 116 SER A N 1
ATOM 926 C CA . SER A 1 116 ? -35.517 4.563 46.744 1.00 98.50 11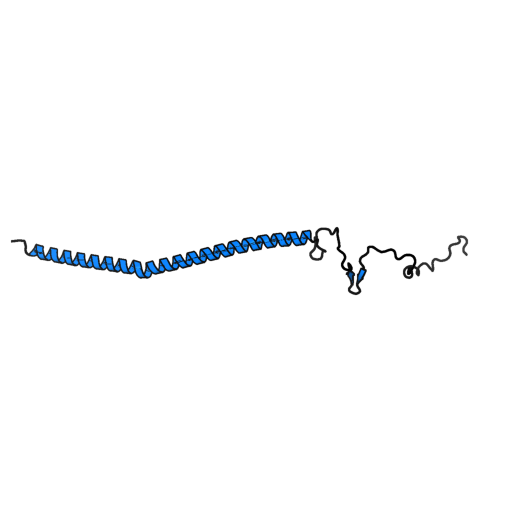6 SER A CA 1
ATOM 927 C C . SER A 1 116 ? -36.270 3.353 47.306 1.00 98.50 116 SER A C 1
ATOM 929 O O . SER A 1 116 ? -37.283 3.512 47.991 1.00 98.50 116 SER A O 1
ATOM 931 N N . ASN A 1 117 ? -35.759 2.140 47.071 1.00 98.25 117 ASN A N 1
ATOM 932 C CA . ASN A 1 117 ? -36.340 0.912 47.617 1.00 98.25 117 ASN A CA 1
ATOM 933 C C . ASN A 1 117 ? -36.303 0.906 49.148 1.00 98.25 117 ASN A C 1
ATOM 935 O O . ASN A 1 117 ? -37.306 0.588 49.788 1.00 98.25 117 ASN A O 1
ATOM 939 N N . ASN A 1 118 ? -35.179 1.310 49.741 1.00 98.12 118 ASN A N 1
ATOM 940 C CA . ASN A 1 118 ? -35.045 1.416 51.192 1.00 98.12 118 ASN A CA 1
ATOM 941 C C . ASN A 1 118 ? -36.061 2.407 51.779 1.00 98.12 118 ASN A C 1
ATOM 943 O O . ASN A 1 118 ? -36.719 2.094 52.773 1.00 98.12 118 ASN A O 1
ATOM 947 N N . HIS A 1 119 ? -36.251 3.564 51.135 1.00 97.88 119 HIS A N 1
ATOM 948 C CA . HIS A 1 119 ? -37.239 4.551 51.566 1.00 97.88 119 HIS A CA 1
ATOM 949 C C . HIS A 1 119 ? -38.676 4.008 51.507 1.00 97.88 119 HIS A C 1
ATOM 951 O O . HIS A 1 119 ? -39.442 4.159 52.460 1.00 97.88 119 HIS A O 1
ATOM 957 N N . MET A 1 120 ? -39.038 3.315 50.424 1.00 97.56 120 MET A N 1
ATOM 958 C CA . MET A 1 120 ? -40.354 2.683 50.289 1.00 97.56 120 MET A CA 1
ATOM 959 C C . MET A 1 120 ? -40.603 1.635 51.383 1.00 97.56 120 MET A C 1
ATOM 961 O O . MET A 1 120 ? -41.680 1.613 51.979 1.00 97.56 120 MET A O 1
ATOM 965 N N . MET A 1 121 ? -39.606 0.802 51.693 1.00 96.75 121 MET A N 1
ATOM 966 C CA . MET A 1 121 ? -39.711 -0.193 52.765 1.00 96.75 121 MET A CA 1
ATOM 967 C C . MET A 1 121 ? -39.932 0.458 54.135 1.00 96.75 121 MET A C 1
ATOM 969 O O . MET A 1 121 ? -40.717 -0.046 54.942 1.00 96.75 121 MET A O 1
ATOM 973 N N . GLU A 1 122 ? -39.298 1.602 54.393 1.00 96.94 122 GLU A N 1
ATOM 974 C CA . GLU A 1 122 ? -39.506 2.362 55.624 1.00 96.94 122 GLU A CA 1
ATOM 975 C C . GLU A 1 122 ? -40.937 2.921 55.726 1.00 96.94 122 GLU A C 1
ATOM 977 O O . GLU A 1 122 ? -41.565 2.830 56.785 1.00 96.94 122 GLU A O 1
ATOM 982 N N . LEU A 1 123 ? -41.485 3.452 54.627 1.00 96.31 123 LEU A N 1
ATOM 983 C CA . LEU A 1 123 ? -42.870 3.938 54.572 1.00 96.31 123 LEU A CA 1
ATOM 984 C C . LEU A 1 123 ? -43.886 2.808 54.787 1.00 96.31 123 LEU A C 1
ATOM 986 O O . LEU A 1 123 ? -44.832 2.969 55.561 1.00 96.31 123 LEU A O 1
ATOM 990 N N . LEU A 1 124 ? -43.674 1.652 54.152 1.00 95.44 124 LEU A N 1
ATOM 991 C CA . LEU A 1 124 ? -44.535 0.479 54.325 1.00 95.44 124 LEU A CA 1
ATOM 992 C C . LEU A 1 124 ? -44.536 0.004 55.779 1.00 95.44 124 LEU A C 1
ATOM 994 O O . LEU A 1 124 ? -45.607 -0.225 56.347 1.00 95.44 124 LEU A O 1
ATOM 998 N N . LYS A 1 125 ? -43.361 -0.056 56.413 1.00 94.50 125 LYS A N 1
ATOM 999 C CA . LYS A 1 125 ? -43.244 -0.410 57.830 1.00 94.50 125 LYS A CA 1
ATOM 1000 C C . LYS A 1 125 ? -44.066 0.535 58.714 1.00 94.50 125 LYS A C 1
ATOM 1002 O O . LYS A 1 125 ? -44.919 0.059 59.462 1.00 94.50 125 LYS A O 1
ATOM 1007 N N . LYS A 1 126 ? -43.907 1.854 58.543 1.00 93.44 126 LYS A N 1
ATOM 1008 C CA . LYS A 1 126 ? -44.677 2.877 59.281 1.00 93.44 126 LYS A CA 1
ATOM 1009 C C . LYS A 1 126 ? -46.191 2.734 59.077 1.00 93.44 126 LYS A C 1
ATOM 1011 O O . LYS A 1 126 ? -46.960 2.858 60.026 1.00 93.44 126 LYS A O 1
ATOM 1016 N N . SER A 1 127 ? -46.638 2.428 57.857 1.00 90.94 127 SER A N 1
A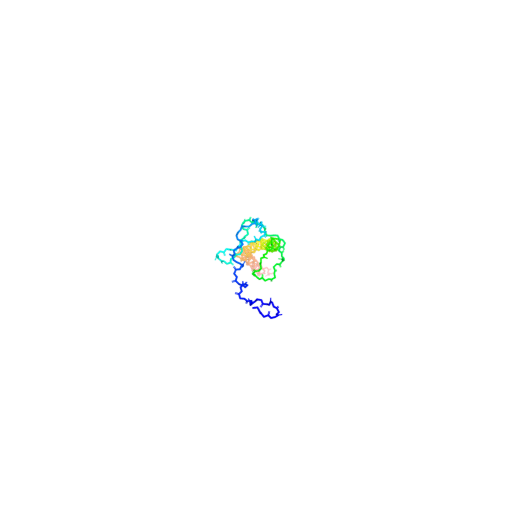TOM 1017 C CA . SER A 1 127 ? -48.069 2.240 57.565 1.00 90.94 127 SER A CA 1
ATOM 1018 C C . SER A 1 127 ? -48.675 1.005 58.254 1.00 90.94 127 SER A C 1
ATOM 1020 O O . SER A 1 127 ? -49.811 1.057 58.731 1.00 90.94 127 SER A O 1
ATOM 1022 N N . SER A 1 128 ? -47.901 -0.082 58.369 1.00 88.94 128 SER A N 1
ATOM 1023 C CA . SER A 1 128 ? -48.322 -1.313 59.053 1.00 88.94 128 SER A CA 1
ATOM 1024 C C . SER A 1 128 ? -48.394 -1.162 60.576 1.00 88.94 128 SER A C 1
ATOM 1026 O O . SER A 1 128 ? -49.181 -1.834 61.240 1.00 88.94 128 SER A O 1
ATOM 1028 N N . GLU A 1 129 ? -47.582 -0.268 61.143 1.00 86.31 129 GLU A N 1
ATOM 1029 C CA . GLU A 1 129 ? -47.587 0.035 62.575 1.00 86.31 129 GLU A CA 1
ATOM 1030 C C . GLU A 1 129 ? -48.821 0.874 62.952 1.00 86.31 129 GLU A C 1
ATOM 1032 O O . GLU A 1 129 ? -49.473 0.587 63.954 1.00 86.31 129 GLU A O 1
ATOM 1037 N N . ASN A 1 130 ? -49.227 1.824 62.101 1.00 76.31 130 ASN A N 1
ATOM 1038 C CA . ASN A 1 130 ? -50.396 2.679 62.344 1.00 76.31 130 ASN A CA 1
ATOM 1039 C C . ASN A 1 130 ? -51.748 1.944 62.256 1.00 76.31 130 ASN A C 1
ATOM 1041 O O . ASN A 1 130 ? -52.699 2.327 62.933 1.00 76.31 130 ASN A O 1
ATOM 1045 N N . THR A 1 131 ? -51.857 0.883 61.453 1.00 66.25 131 THR A N 1
ATOM 1046 C CA . THR A 1 131 ? -53.102 0.099 61.320 1.00 66.25 131 THR A CA 1
ATOM 1047 C C . THR A 1 131 ? -53.385 -0.776 62.544 1.00 66.25 131 THR A C 1
ATOM 1049 O O . THR A 1 131 ? -54.544 -1.006 62.870 1.00 66.25 131 THR A O 1
ATOM 1052 N N . LYS A 1 132 ? -52.356 -1.178 63.302 1.00 61.69 132 LYS A N 1
ATOM 1053 C CA . LYS A 1 132 ? -52.508 -1.961 64.544 1.00 61.69 132 LYS A CA 1
ATOM 1054 C C . LYS A 1 132 ? -53.035 -1.163 65.744 1.00 61.69 132 LYS A C 1
ATOM 1056 O O . LYS A 1 132 ? -53.239 -1.749 66.802 1.00 61.69 132 LYS A O 1
ATOM 1061 N N . HIS A 1 133 ? -53.188 0.157 65.642 1.00 58.03 133 HIS A N 1
ATOM 1062 C CA . HIS A 1 133 ? -53.683 1.013 66.735 1.00 58.03 133 HIS A CA 1
ATOM 1063 C C . HIS A 1 133 ? -55.056 1.645 66.435 1.00 58.03 133 HIS A C 1
ATOM 1065 O O . HIS A 1 133 ? -55.560 2.404 67.257 1.00 58.03 133 HIS A O 1
ATOM 1071 N N . GLY A 1 134 ? -55.661 1.340 65.277 1.00 56.16 134 GLY A N 1
ATOM 1072 C CA . GLY A 1 134 ? -56.937 1.911 64.825 1.00 56.16 134 GLY A CA 1
ATOM 1073 C C . GLY A 1 134 ? -58.161 0.989 64.921 1.00 56.16 134 GLY A C 1
ATOM 1074 O O . GLY A 1 134 ? -59.253 1.433 64.583 1.00 56.16 134 GLY A O 1
ATOM 1075 N N . GLU A 1 135 ? -58.009 -0.262 65.361 1.00 50.66 135 GLU A N 1
ATOM 1076 C CA . GLU A 1 135 ? -59.131 -1.175 65.634 1.00 50.66 135 GLU A CA 1
ATOM 1077 C C . GLU A 1 135 ? -59.501 -1.096 67.130 1.00 50.66 135 GLU A C 1
ATOM 1079 O O . GLU A 1 135 ? -58.863 -1.735 67.968 1.00 50.66 135 GLU A O 1
ATOM 1084 N N . ILE A 1 136 ? -60.500 -0.268 67.465 1.00 49.16 136 ILE A N 1
ATOM 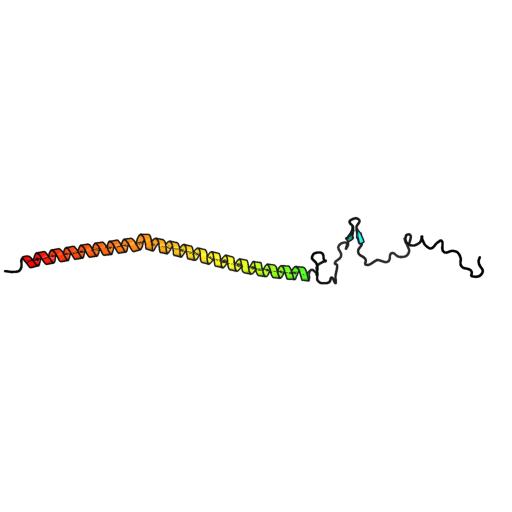1085 C CA . ILE A 1 136 ? -61.261 -0.283 68.731 1.00 49.16 136 ILE A CA 1
ATOM 1086 C C . ILE A 1 136 ? -62.737 -0.435 68.372 1.00 49.16 136 ILE A C 1
ATOM 1088 O O . ILE A 1 136 ? -63.175 0.291 67.449 1.00 49.16 136 ILE A O 1
#

Secondary structure (DSSP, 8-state):
--TT--------SSSSS----S------PPEE-TTS-EE-TTPPP--PPPP-STTSPPPHHHHHHHHHHHHHHHHHHHHHHHHHHHHHHHHHHHHHHHHHIIIIIHHHHHHHHHHHHHHHHHHHHHHHHHHTTS--

Radius of gyration: 49.67 Å; chains: 1; bounding box: 113×36×138 Å

Sequence (136 aa):
MDKFGRSSLSSVNNNRRNIKSVYAIPTNTLSYGENGYYDAENRSICNLKEPVHKSDASTKAYVDSKLKELQHVENKLDVLQRTIQIMENHITSMEERLYAVALEKIPSIEKHVNDSNNHMMELLKKSSENTKHGEI

Organism: Hypothenemus hampei (NCBI:txid57062)

pLDDT: mean 85.44, std 17.8, range [45.47, 98.75]

Foldseek 3Di:
DPPVPDDDPPPPPDPPPPPDDDDPPVPPAFDQDPVRDTHPVPDDDPDADDDDDPPGDHDPVNVVVVVVVVVVVVVVVVVVVVVVVVVVVVVVVVVVVVVCCVPPVVVVVVVVVVVVVVVVVVVVVVVVVVVVVPDD